Protein AF-A0A8J6PET0-F1 (afdb_monomer)

Nearest PDB structures (foldseek):
  4apv-assembly1_A-2  TM=6.797E-01  e=2.234E-02  Klebsiella pneumoniae
  4gs3-assembly1_A  TM=6.530E-01  e=1.991E-02  Caldanaerobacter subterraneus subsp. tengcongensis MB4
  7d8j-assembly1_B-2  TM=6.539E-01  e=3.977E-02  Staphylococcus aureus subsp. aureus ED98
  3f2b-assembly1_A  TM=6.670E-01  e=6.684E-02  Geobacillus kaustophilus
  8ouw-assembly1_5  TM=5.303E-01  e=2.244E-01  Caenorhabditis elegans

Radius of gyration: 11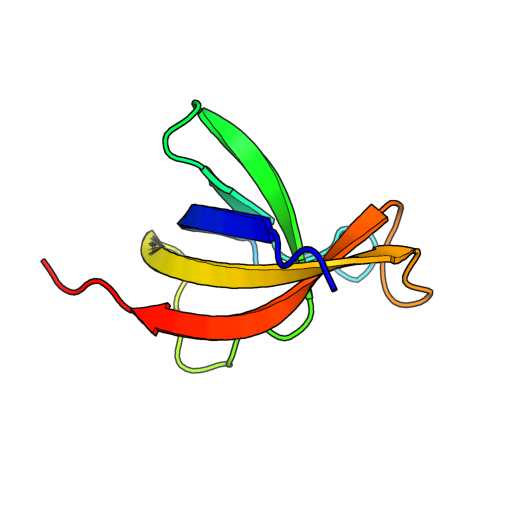.05 Å; Cα contacts (8 Å, |Δi|>4): 164; chains: 1; bounding box: 27×30×26 Å

Secondary structure (DSSP, 8-state):
---EEEEEEEEE---SSSPPEEEETTS-EEEEE---TTPPTT-EEEEEEEEEE-SSSSSEEEEEEEEEE---

Organism: NCBI:txid2767425

Sequence (72 aa):
MNSTEITGVYVSRGNAVDCPQIRGDDGQLHSVIGVSSDIAIGDRIRVSGHYAVSTRCRGQALVVEEQQKLQK

Solvent-accessible surface area (backbone atoms only — not comparable to full-atom values): 4081 Å² total; per-residue (Å²): 135,85,69,48,73,48,47,28,32,31,72,42,84,43,75,72,51,46,43,21,30,29,36,31,79,87,71,45,81,42,39,35,40,73,77,59,88,88,64,50,75,72,39,37,34,36,37,30,26,41,79,43,77,49,93,69,25,67,58,68,26,34,40,48,73,46,75,44,80,56,83,131

Structure (mmCIF, N/CA/C/O backbone):
data_AF-A0A8J6PET0-F1
#
_entry.id   AF-A0A8J6PET0-F1
#
loop_
_atom_site.group_PDB
_atom_site.id
_atom_site.type_symbol
_atom_site.label_atom_id
_atom_site.label_alt_id
_atom_site.label_comp_id
_atom_site.label_asym_id
_atom_site.label_entity_id
_atom_site.label_seq_id
_atom_site.pdbx_PDB_ins_code
_atom_site.Cartn_x
_atom_site.Cartn_y
_atom_site.Cartn_z
_atom_site.occupancy
_atom_site.B_iso_or_equiv
_atom_site.auth_seq_id
_atom_site.auth_comp_id
_atom_site.auth_asym_id
_atom_site.auth_atom_id
_atom_site.pdbx_PDB_model_num
ATOM 1 N N . MET A 1 1 ? 1.810 21.429 -4.030 1.00 53.16 1 MET A N 1
ATOM 2 C CA . MET A 1 1 ? 2.102 20.030 -4.407 1.00 53.16 1 MET A CA 1
ATOM 3 C C . MET A 1 1 ? 0.793 19.273 -4.298 1.00 53.16 1 MET A C 1
ATOM 5 O O . MET A 1 1 ? 0.174 19.354 -3.247 1.00 53.16 1 MET A O 1
ATOM 9 N N . ASN A 1 2 ? 0.314 18.657 -5.379 1.00 68.50 2 ASN A N 1
ATOM 10 C CA . ASN A 1 2 ? -0.973 17.958 -5.368 1.00 68.50 2 ASN A CA 1
ATOM 11 C C . ASN A 1 2 ? -0.751 16.542 -4.828 1.00 68.50 2 ASN A C 1
ATOM 13 O O . ASN A 1 2 ? -0.248 15.686 -5.553 1.00 68.50 2 ASN A O 1
ATOM 17 N N . SER A 1 3 ? -1.076 16.330 -3.554 1.00 80.81 3 SER A N 1
ATOM 18 C CA . SER A 1 3 ? -1.114 14.998 -2.950 1.00 80.81 3 SER A CA 1
ATOM 19 C C . SER A 1 3 ? -2.353 14.254 -3.459 1.00 80.81 3 SER A C 1
ATOM 21 O O . SER A 1 3 ? -3.443 14.822 -3.526 1.00 80.81 3 SER A O 1
ATOM 23 N N . THR A 1 4 ? -2.166 13.010 -3.893 1.00 92.62 4 THR A N 1
ATOM 24 C CA . THR A 1 4 ? -3.238 12.082 -4.257 1.00 92.62 4 THR A CA 1
ATOM 25 C C . THR A 1 4 ? -3.553 11.209 -3.061 1.00 92.62 4 THR A C 1
ATOM 27 O O . THR A 1 4 ? -2.650 10.707 -2.396 1.00 92.62 4 THR A O 1
ATOM 30 N N . GLU A 1 5 ? -4.838 10.989 -2.831 1.00 94.56 5 GLU A N 1
ATOM 31 C CA . GLU A 1 5 ? -5.331 10.176 -1.736 1.00 94.56 5 GLU A CA 1
ATOM 32 C C . GLU A 1 5 ? -6.118 8.977 -2.257 1.00 94.56 5 GLU A C 1
ATOM 34 O O . GLU A 1 5 ? -6.926 9.101 -3.178 1.00 94.56 5 GLU A O 1
ATOM 39 N N . ILE A 1 6 ? -5.887 7.817 -1.645 1.00 94.69 6 ILE A N 1
ATOM 40 C CA . ILE A 1 6 ? -6.535 6.556 -1.989 1.00 94.69 6 ILE A CA 1
ATOM 41 C C . ILE A 1 6 ? -7.032 5.910 -0.703 1.00 94.69 6 ILE A C 1
ATOM 43 O O . ILE A 1 6 ? -6.272 5.698 0.240 1.00 94.69 6 ILE A O 1
ATOM 47 N N . THR A 1 7 ? -8.314 5.559 -0.679 1.00 96.38 7 THR A N 1
ATOM 48 C CA . THR A 1 7 ? -8.896 4.721 0.372 1.00 96.38 7 THR A CA 1
ATOM 49 C C . THR A 1 7 ? -9.286 3.382 -0.226 1.00 96.38 7 THR A C 1
ATOM 51 O O . THR A 1 7 ? -9.867 3.329 -1.312 1.00 96.38 7 THR A O 1
ATOM 54 N N . GLY A 1 8 ? -8.938 2.297 0.459 1.00 96.00 8 GLY A N 1
ATOM 55 C CA . GLY A 1 8 ? -9.180 0.962 -0.061 1.00 96.00 8 GLY A CA 1
ATOM 56 C C . GLY A 1 8 ? -8.679 -0.153 0.843 1.00 96.00 8 GLY A C 1
ATOM 57 O O . GLY A 1 8 ? -8.341 0.060 2.005 1.00 96.00 8 GLY A O 1
ATOM 58 N N . VAL A 1 9 ? -8.649 -1.366 0.302 1.00 96.75 9 VAL A N 1
ATOM 59 C CA . VAL A 1 9 ? -8.146 -2.562 0.988 1.00 96.75 9 VAL A CA 1
ATOM 60 C C . VAL A 1 9 ? -6.753 -2.890 0.476 1.00 96.75 9 VAL A C 1
ATOM 62 O O . VAL A 1 9 ? -6.540 -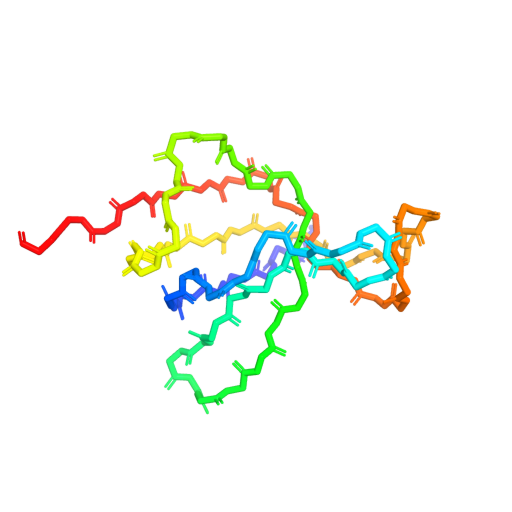2.964 -0.733 1.00 96.75 9 VAL A O 1
ATOM 65 N N . TYR A 1 10 ? -5.804 -3.119 1.375 1.00 95.69 10 TYR A N 1
ATOM 66 C CA . TYR A 1 10 ? -4.474 -3.583 1.003 1.00 95.69 10 TYR A CA 1
ATOM 67 C C . TYR A 1 10 ? -4.545 -5.046 0.564 1.00 95.69 10 TYR A C 1
ATOM 69 O O . TYR A 1 10 ? -4.900 -5.916 1.353 1.00 95.69 10 TYR A O 1
ATOM 77 N N . VAL A 1 11 ? -4.257 -5.334 -0.705 1.00 95.81 11 VAL A N 1
ATOM 78 C CA . VAL A 1 11 ? -4.527 -6.656 -1.306 1.00 95.81 11 VAL A CA 1
ATOM 79 C C . VAL A 1 11 ? -3.268 -7.439 -1.663 1.00 95.81 11 VAL A C 1
ATOM 81 O O . VAL A 1 11 ? -3.336 -8.656 -1.805 1.00 95.81 11 VAL A O 1
ATOM 84 N N . SER A 1 12 ? -2.117 -6.778 -1.793 1.00 93.19 12 SER A N 1
ATOM 85 C CA . SER A 1 12 ? -0.864 -7.437 -2.169 1.00 93.19 12 SER A CA 1
ATOM 86 C C . SER A 1 12 ? 0.345 -6.717 -1.586 1.00 93.19 12 SER A C 1
ATOM 88 O O . SER A 1 12 ? 0.403 -5.490 -1.605 1.00 93.19 12 SER A O 1
ATOM 90 N N . ARG A 1 13 ? 1.344 -7.489 -1.139 1.00 89.06 13 ARG A N 1
ATOM 91 C CA . ARG A 1 13 ? 2.671 -6.985 -0.737 1.00 89.06 13 ARG A CA 1
ATOM 92 C C . ARG A 1 13 ? 3.629 -6.784 -1.917 1.00 89.06 13 ARG A C 1
ATOM 94 O O . ARG A 1 13 ? 4.762 -6.362 -1.708 1.00 89.06 13 ARG A O 1
ATOM 101 N N . GLY A 1 14 ? 3.185 -7.077 -3.139 1.00 86.75 14 GLY A N 1
ATOM 102 C CA . GLY A 1 14 ? 4.054 -7.125 -4.309 1.00 86.75 14 GLY A CA 1
ATOM 103 C C . GLY A 1 14 ? 4.930 -8.382 -4.334 1.00 86.75 14 GLY A C 1
ATOM 104 O O . GLY A 1 14 ? 4.982 -9.154 -3.375 1.00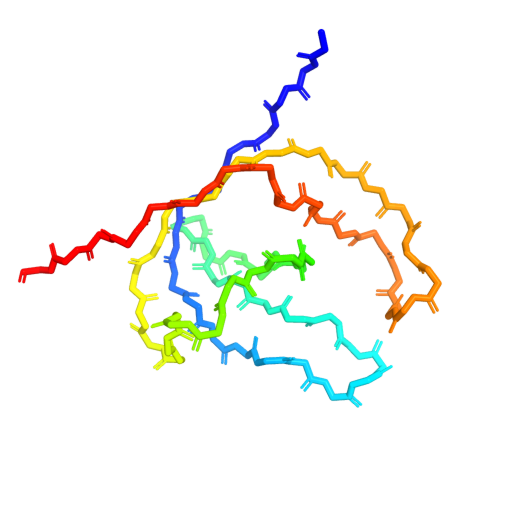 86.75 14 GLY A O 1
ATOM 105 N N . ASN A 1 15 ? 5.610 -8.605 -5.455 1.00 84.25 15 ASN A N 1
ATOM 106 C CA . ASN A 1 15 ? 6.456 -9.784 -5.710 1.00 84.25 15 ASN A CA 1
ATOM 107 C C . ASN A 1 15 ? 7.850 -9.389 -6.244 1.00 84.25 15 ASN A C 1
ATOM 109 O O . ASN A 1 15 ? 8.448 -10.125 -7.025 1.00 84.25 15 ASN A O 1
ATOM 113 N N . ALA A 1 16 ? 8.345 -8.205 -5.860 1.00 75.94 16 ALA A N 1
ATOM 114 C CA . ALA A 1 16 ? 9.566 -7.554 -6.363 1.00 75.94 16 ALA A CA 1
ATOM 115 C C . ALA A 1 16 ? 9.543 -7.124 -7.846 1.00 75.94 16 ALA A C 1
ATOM 117 O O . ALA A 1 16 ? 10.389 -6.334 -8.257 1.00 75.94 16 ALA A O 1
ATOM 118 N N . VAL A 1 17 ? 8.568 -7.578 -8.638 1.00 83.44 17 VAL A N 1
ATOM 119 C CA . VAL A 1 17 ? 8.285 -7.043 -9.978 1.00 83.44 17 VAL A CA 1
ATOM 120 C C . VAL A 1 17 ? 7.112 -6.076 -9.902 1.00 83.44 17 VAL A C 1
ATOM 122 O O . VAL A 1 17 ? 7.203 -4.953 -10.386 1.00 83.44 17 VAL A O 1
ATOM 125 N N . ASP A 1 18 ? 6.038 -6.491 -9.246 1.00 86.50 18 ASP A N 1
ATOM 126 C CA . ASP A 1 18 ? 4.845 -5.700 -8.998 1.00 86.50 18 ASP A CA 1
ATOM 127 C C . ASP A 1 18 ? 4.965 -5.001 -7.644 1.00 86.50 18 ASP A C 1
ATOM 129 O O . ASP A 1 18 ? 5.395 -5.601 -6.650 1.00 86.50 18 ASP A O 1
ATOM 133 N N . CYS A 1 19 ? 4.594 -3.719 -7.605 1.00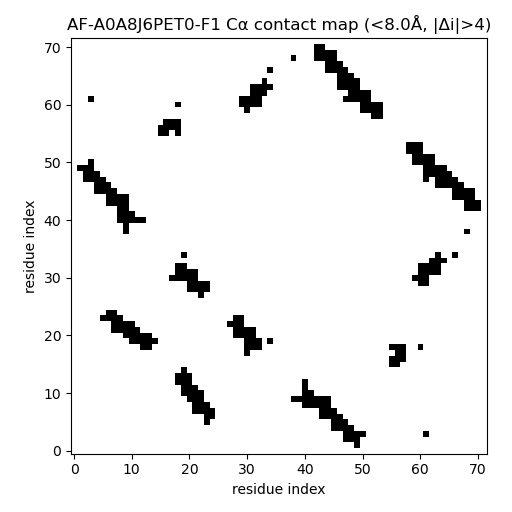 91.56 19 CYS A N 1
ATOM 134 C CA . CYS A 1 19 ? 4.534 -2.975 -6.353 1.00 91.56 19 CYS A CA 1
ATOM 135 C C . CYS A 1 19 ? 3.441 -3.572 -5.451 1.00 91.56 19 CYS A C 1
ATOM 137 O O . CYS A 1 19 ? 2.506 -4.202 -5.954 1.00 91.56 19 CYS A O 1
ATOM 139 N N . PRO A 1 20 ? 3.502 -3.337 -4.132 1.00 93.38 20 PRO A N 1
ATOM 140 C CA . PRO A 1 20 ? 2.336 -3.497 -3.277 1.00 93.38 20 PRO A CA 1
ATOM 141 C C . PRO A 1 20 ? 1.095 -2.816 -3.861 1.00 93.38 20 PRO A C 1
ATOM 143 O O . PRO A 1 20 ? 1.209 -1.804 -4.553 1.00 93.38 20 PRO A O 1
ATOM 146 N N . GLN A 1 21 ? -0.092 -3.361 -3.592 1.00 95.25 21 GLN A N 1
ATOM 147 C CA . GLN A 1 21 ? -1.327 -2.876 -4.211 1.00 95.25 21 GLN A CA 1
ATOM 148 C C . GLN A 1 21 ? -2.446 -2.660 -3.200 1.00 95.25 21 GLN A C 1
ATOM 150 O O . GLN A 1 21 ? -2.663 -3.472 -2.295 1.00 95.25 21 GLN A O 1
ATOM 155 N N . ILE A 1 22 ? -3.203 -1.589 -3.425 1.00 96.06 22 ILE A N 1
ATOM 156 C CA . ILE A 1 22 ? -4.456 -1.280 -2.744 1.00 96.06 22 ILE A CA 1
ATOM 157 C C . ILE A 1 22 ? -5.582 -1.404 -3.761 1.00 96.06 22 ILE A C 1
ATOM 159 O O . ILE A 1 22 ? -5.516 -0.829 -4.844 1.00 96.06 22 ILE A O 1
ATOM 163 N N . ARG A 1 23 ? -6.638 -2.130 -3.405 1.00 97.00 23 ARG A N 1
ATOM 164 C CA . ARG A 1 23 ? -7.901 -2.064 -4.129 1.00 97.00 23 ARG A CA 1
ATOM 165 C C . ARG A 1 23 ? -8.691 -0.876 -3.607 1.00 97.00 23 ARG A C 1
ATOM 167 O O . ARG A 1 23 ? -9.180 -0.935 -2.479 1.00 97.00 23 ARG A O 1
ATOM 174 N N . GLY A 1 24 ? -8.767 0.180 -4.407 1.00 95.75 24 GLY A N 1
ATOM 175 C CA . GLY A 1 24 ? -9.497 1.393 -4.072 1.00 95.75 24 GLY A CA 1
ATOM 176 C C . GLY A 1 24 ? -10.999 1.149 -3.962 1.00 95.75 24 GLY A C 1
ATOM 177 O O . GLY A 1 24 ? -11.535 0.157 -4.466 1.00 95.75 24 GLY A O 1
ATOM 178 N N . ASP A 1 25 ? -11.688 2.081 -3.311 1.00 94.44 25 ASP A N 1
ATOM 179 C CA . ASP A 1 25 ? -13.155 2.098 -3.247 1.00 94.44 25 ASP A CA 1
ATOM 180 C C . ASP A 1 25 ? -13.813 2.336 -4.617 1.00 94.44 25 ASP A C 1
ATOM 182 O O . ASP A 1 25 ? -14.975 1.994 -4.820 1.00 94.44 25 ASP A O 1
ATOM 186 N N . ASP A 1 26 ? -13.044 2.853 -5.578 1.00 92.75 26 ASP A N 1
ATOM 187 C CA . ASP A 1 26 ? -13.386 2.926 -7.002 1.00 92.75 26 ASP A CA 1
ATOM 188 C C . ASP A 1 26 ? -13.355 1.556 -7.710 1.00 92.75 26 ASP A C 1
ATOM 190 O O . ASP A 1 26 ? -13.710 1.442 -8.884 1.00 92.75 26 ASP A O 1
ATOM 194 N N . GLY A 1 27 ? -12.924 0.504 -7.009 1.00 93.69 27 GLY A N 1
ATOM 195 C CA . GLY A 1 27 ? -12.780 -0.849 -7.527 1.00 93.69 27 GLY A CA 1
ATOM 196 C C . GLY A 1 27 ? -11.494 -1.095 -8.319 1.00 93.69 27 GLY A C 1
ATOM 197 O O . GLY A 1 27 ? -11.273 -2.244 -8.715 1.00 93.69 27 GLY A O 1
ATOM 198 N N . GLN A 1 28 ? -10.648 -0.079 -8.521 1.00 95.00 28 GLN A N 1
ATOM 199 C CA . GLN A 1 28 ? -9.388 -0.192 -9.255 1.00 95.00 28 GLN A CA 1
ATOM 200 C C . GLN A 1 28 ? -8.237 -0.641 -8.349 1.00 95.00 28 GLN A C 1
ATOM 202 O O . GLN A 1 28 ? -8.281 -0.510 -7.125 1.00 95.00 28 GLN A O 1
ATOM 207 N N . LEU A 1 29 ? -7.194 -1.209 -8.960 1.00 94.31 29 LEU A N 1
ATOM 208 C CA . LEU A 1 29 ? -5.957 -1.558 -8.268 1.00 94.31 29 LEU A CA 1
ATOM 209 C C . LEU A 1 29 ? -4.946 -0.431 -8.428 1.00 94.31 29 LEU A C 1
ATOM 211 O O . LEU A 1 29 ? -4.573 -0.073 -9.542 1.00 94.31 29 LEU A O 1
ATOM 215 N N . HIS A 1 30 ? -4.465 0.063 -7.298 1.00 94.31 30 HIS A N 1
ATOM 216 C CA . HIS A 1 30 ? -3.492 1.137 -7.217 1.00 94.31 30 HIS A CA 1
ATOM 217 C C . HIS A 1 30 ? -2.182 0.595 -6.664 1.00 94.31 30 HIS A C 1
ATOM 219 O O . HIS A 1 30 ? -2.140 0.050 -5.558 1.00 94.31 30 HIS A O 1
ATOM 225 N N . SER A 1 31 ? -1.112 0.734 -7.441 1.00 95.00 31 SER A N 1
ATOM 226 C CA . SER A 1 31 ? 0.245 0.396 -7.010 1.00 95.00 31 SER A CA 1
ATOM 227 C C . SER A 1 31 ? 0.747 1.434 -6.012 1.00 95.00 31 SER A C 1
ATOM 229 O O . SER A 1 31 ? 0.674 2.633 -6.278 1.00 95.00 31 SER A O 1
ATOM 231 N N . VAL A 1 32 ? 1.290 0.984 -4.885 1.00 94.25 32 VAL A N 1
ATOM 232 C CA . VAL A 1 32 ? 1.763 1.840 -3.794 1.00 94.25 32 VAL A CA 1
ATOM 233 C C . VAL A 1 32 ? 3.138 1.406 -3.292 1.00 94.25 32 VAL A C 1
ATOM 235 O O . VAL A 1 32 ? 3.509 0.236 -3.373 1.00 94.25 32 VAL A O 1
ATOM 238 N N . ILE A 1 33 ? 3.914 2.350 -2.763 1.00 92.19 33 ILE A N 1
ATOM 239 C CA . ILE A 1 33 ? 5.252 2.117 -2.208 1.00 92.19 33 ILE A CA 1
ATOM 240 C C . ILE A 1 33 ? 5.352 2.823 -0.866 1.00 92.19 33 ILE A C 1
ATOM 242 O O . ILE A 1 33 ? 4.910 3.956 -0.737 1.00 92.19 33 ILE A O 1
ATOM 246 N N . GLY A 1 34 ? 5.986 2.177 0.113 1.00 90.31 34 GLY A N 1
ATOM 247 C CA . GLY A 1 34 ? 6.183 2.770 1.438 1.00 90.31 34 GLY A CA 1
ATOM 248 C C . GLY A 1 34 ? 5.053 2.475 2.421 1.00 90.31 34 GLY A C 1
ATOM 249 O O . GLY A 1 34 ? 5.022 3.074 3.487 1.00 90.31 34 GLY A O 1
ATOM 250 N N . VAL A 1 35 ? 4.162 1.529 2.098 1.00 91.94 35 VAL A N 1
ATOM 251 C CA . VAL A 1 35 ? 3.197 1.012 3.076 1.00 91.94 35 VAL A CA 1
ATOM 252 C C . VAL A 1 35 ? 3.958 0.323 4.208 1.00 91.94 35 VAL A C 1
ATOM 254 O O . VAL A 1 35 ? 4.812 -0.534 3.962 1.00 91.94 35 VAL A O 1
ATOM 257 N N . SER A 1 36 ? 3.654 0.708 5.442 1.00 90.94 36 SER A N 1
ATOM 258 C CA . SER A 1 36 ? 4.310 0.181 6.634 1.00 90.94 36 SER A CA 1
ATOM 259 C C . SER A 1 36 ? 3.992 -1.299 6.861 1.00 90.94 36 SER A C 1
ATOM 261 O O . SER A 1 36 ? 2.958 -1.826 6.443 1.00 90.94 36 SER A O 1
ATOM 263 N N . SER A 1 37 ? 4.906 -1.989 7.539 1.00 89.25 37 SER A N 1
ATOM 264 C CA . SER A 1 37 ? 4.852 -3.435 7.764 1.00 89.25 37 SER A CA 1
ATOM 265 C C . SER A 1 37 ? 3.759 -3.886 8.741 1.00 89.25 37 SER A C 1
ATOM 267 O O . SER A 1 37 ? 3.420 -5.072 8.746 1.00 89.25 37 SER A O 1
ATOM 269 N N . ASP A 1 38 ? 3.198 -2.970 9.535 1.00 91.00 38 ASP A N 1
ATOM 270 C CA . ASP A 1 38 ? 2.055 -3.201 10.430 1.00 91.00 38 ASP A CA 1
ATOM 271 C C . ASP A 1 38 ? 0.716 -3.312 9.683 1.00 91.00 38 ASP A C 1
ATOM 273 O O . ASP A 1 38 ? -0.265 -3.803 10.247 1.00 91.00 38 ASP A O 1
ATOM 277 N N . ILE A 1 39 ? 0.679 -2.919 8.406 1.00 92.38 39 ILE A N 1
ATOM 278 C CA . ILE A 1 39 ? -0.482 -3.112 7.541 1.00 92.38 39 ILE A CA 1
ATOM 279 C C . ILE A 1 39 ? -0.467 -4.531 6.959 1.00 92.38 39 ILE A C 1
ATOM 281 O O . ILE A 1 39 ? 0.427 -4.947 6.210 1.00 92.38 39 ILE A O 1
ATOM 285 N N . ALA A 1 40 ? -1.497 -5.297 7.301 1.00 93.56 40 ALA A N 1
ATOM 286 C CA . ALA A 1 40 ? -1.722 -6.642 6.804 1.00 93.56 40 ALA A CA 1
ATOM 287 C C . ALA A 1 40 ? -2.555 -6.630 5.517 1.00 93.56 40 ALA A C 1
ATOM 289 O O . ALA A 1 40 ? -3.357 -5.731 5.265 1.00 93.56 40 ALA A O 1
ATOM 290 N N . ILE A 1 41 ? -2.386 -7.665 4.690 1.00 94.25 41 ILE A N 1
ATOM 291 C CA . ILE A 1 41 ? -3.291 -7.892 3.558 1.00 94.25 41 ILE A CA 1
ATOM 292 C C . ILE A 1 41 ? -4.704 -8.115 4.115 1.00 94.25 41 ILE A C 1
ATOM 294 O O . ILE A 1 41 ? -4.885 -8.887 5.054 1.00 94.25 41 ILE A O 1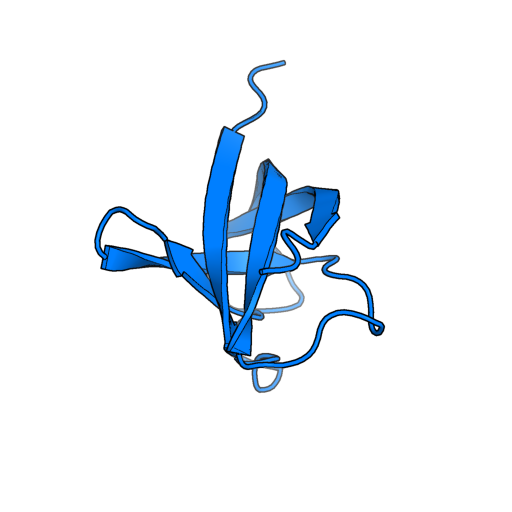
ATOM 298 N N . GLY A 1 42 ? -5.689 -7.440 3.531 1.00 94.81 42 GLY A N 1
ATOM 299 C CA . GLY A 1 42 ? -7.072 -7.397 3.999 1.00 94.81 42 GLY A CA 1
ATOM 300 C C . GLY A 1 42 ? -7.391 -6.180 4.867 1.00 94.81 42 GLY A C 1
ATOM 301 O O . GLY A 1 42 ? -8.570 -5.868 5.037 1.00 94.81 42 GLY A O 1
ATOM 302 N N . ASP A 1 43 ? -6.384 -5.452 5.363 1.00 95.06 43 ASP A N 1
ATOM 303 C CA . ASP A 1 43 ? -6.625 -4.217 6.104 1.00 95.06 43 ASP A CA 1
ATOM 304 C C . ASP A 1 43 ? -7.186 -3.136 5.187 1.00 95.06 43 ASP A C 1
ATOM 306 O O . ASP A 1 43 ? -6.702 -2.905 4.074 1.00 95.06 43 ASP A O 1
ATOM 310 N N . ARG A 1 44 ? -8.194 -2.427 5.692 1.00 95.62 44 ARG A N 1
ATOM 311 C CA . ARG A 1 44 ? -8.687 -1.210 5.063 1.00 95.62 44 ARG A CA 1
ATOM 312 C C . ARG A 1 44 ? -7.825 -0.040 5.514 1.00 95.62 44 ARG A C 1
ATOM 314 O O . ARG A 1 44 ? -7.654 0.184 6.711 1.00 95.62 44 ARG A O 1
ATOM 321 N N . ILE A 1 45 ? -7.279 0.698 4.560 1.00 95.69 45 ILE A N 1
ATOM 322 C CA . ILE A 1 45 ? -6.367 1.808 4.815 1.00 95.69 45 ILE A CA 1
ATOM 323 C C . ILE A 1 45 ? -6.716 3.008 3.940 1.00 95.69 45 ILE A C 1
ATOM 325 O O . ILE A 1 45 ? -7.280 2.870 2.852 1.00 95.69 45 ILE A O 1
ATOM 329 N N . ARG A 1 46 ? -6.345 4.187 4.424 1.00 95.88 46 ARG A N 1
ATOM 330 C CA . ARG A 1 46 ? -6.277 5.430 3.662 1.00 95.88 46 ARG A CA 1
ATOM 331 C C . ARG A 1 46 ? -4.809 5.799 3.522 1.00 95.88 46 ARG A C 1
ATOM 333 O O . ARG A 1 46 ? -4.099 5.805 4.524 1.00 95.88 46 ARG A O 1
ATOM 340 N N . VAL A 1 47 ? -4.360 6.075 2.307 1.00 95.56 47 VAL A N 1
ATOM 341 C CA . VAL A 1 47 ? -2.992 6.516 2.019 1.00 95.56 47 VAL A CA 1
ATOM 342 C C . VAL A 1 47 ? -3.021 7.809 1.221 1.00 95.56 47 VAL A C 1
ATOM 344 O O . VAL A 1 47 ? -3.894 7.989 0.372 1.00 95.56 47 VAL A O 1
ATOM 347 N N . SER A 1 48 ? -2.067 8.694 1.475 1.00 95.75 48 SER A N 1
ATOM 348 C CA . SER A 1 48 ? -1.852 9.911 0.697 1.00 95.75 48 SER A CA 1
ATOM 349 C C . SER A 1 48 ? -0.390 10.008 0.265 1.00 95.75 48 SER A C 1
ATOM 351 O O . SER A 1 48 ? 0.502 9.432 0.895 1.00 95.75 48 SER A O 1
ATOM 353 N N . GLY A 1 49 ? -0.141 10.693 -0.848 1.00 95.00 49 GLY A N 1
ATOM 354 C CA . GLY A 1 49 ? 1.211 10.912 -1.348 1.00 95.00 49 GLY A CA 1
ATOM 355 C C . GLY A 1 49 ? 1.243 11.347 -2.804 1.00 95.00 49 GLY A C 1
ATOM 356 O O . GLY A 1 49 ? 0.327 12.009 -3.285 1.00 95.00 49 GLY A O 1
ATOM 357 N N . HIS A 1 50 ? 2.284 10.977 -3.541 1.00 93.81 50 HIS A N 1
ATOM 358 C CA . HIS A 1 50 ? 2.453 11.408 -4.930 1.00 93.81 50 HIS A CA 1
ATOM 359 C C . HIS A 1 50 ? 2.839 10.254 -5.852 1.00 93.81 50 HIS A C 1
ATOM 361 O O . HIS A 1 50 ? 3.517 9.307 -5.457 1.00 93.81 50 HIS A O 1
ATOM 367 N N . TYR A 1 51 ? 2.412 10.327 -7.111 1.00 92.75 51 TYR A N 1
ATOM 368 C CA . TYR A 1 51 ? 2.791 9.328 -8.101 1.00 92.75 51 TYR A CA 1
ATOM 369 C C . TYR A 1 51 ? 4.227 9.536 -8.577 1.00 92.75 51 TYR A C 1
ATOM 3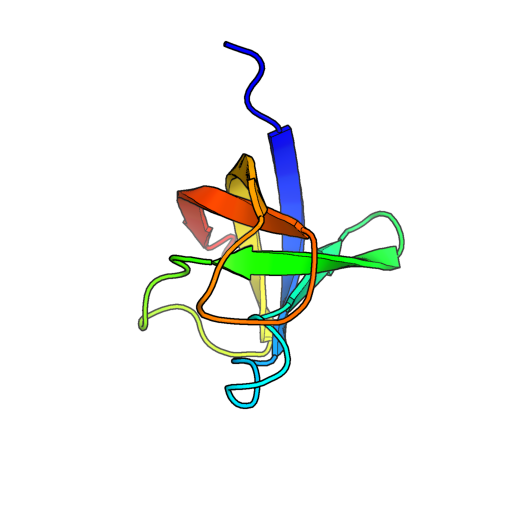71 O O . TYR A 1 51 ? 4.590 10.617 -9.041 1.00 92.75 51 TYR A O 1
ATOM 379 N N . ALA A 1 52 ? 5.017 8.469 -8.546 1.00 90.44 52 ALA A N 1
ATOM 380 C CA . ALA A 1 52 ? 6.360 8.437 -9.102 1.00 90.44 52 ALA A CA 1
ATOM 381 C C . ALA A 1 52 ? 6.600 7.127 -9.857 1.00 90.44 52 ALA A C 1
ATOM 383 O O . ALA A 1 52 ? 5.957 6.106 -9.605 1.00 90.44 52 ALA A O 1
ATOM 384 N N . VAL A 1 53 ? 7.547 7.150 -10.793 1.00 87.31 53 VAL A N 1
ATOM 385 C CA . VAL A 1 53 ? 8.078 5.922 -11.391 1.00 87.31 53 VAL A CA 1
ATOM 386 C C . VAL A 1 53 ? 9.164 5.402 -10.463 1.00 87.31 53 VAL A C 1
ATOM 388 O O . VAL A 1 53 ? 10.135 6.103 -10.183 1.00 87.31 53 VAL A O 1
ATOM 391 N N . SER A 1 54 ? 8.990 4.181 -9.967 1.00 79.19 54 SER A N 1
ATOM 392 C CA . SER A 1 54 ? 9.976 3.552 -9.095 1.00 79.19 54 SER A CA 1
ATOM 393 C C . SER A 1 54 ? 10.887 2.623 -9.877 1.00 79.19 54 SER A C 1
ATOM 395 O O . SER A 1 54 ? 10.470 1.976 -10.830 1.00 79.19 54 SER A O 1
ATOM 397 N N . THR A 1 55 ? 12.134 2.504 -9.432 1.00 82.00 55 THR A N 1
ATOM 398 C CA . THR A 1 55 ? 13.048 1.452 -9.894 1.00 82.00 55 THR A CA 1
ATOM 399 C C . THR A 1 55 ? 12.858 0.138 -9.133 1.00 82.00 55 THR A C 1
ATOM 401 O O . THR A 1 55 ? 13.449 -0.870 -9.506 1.00 82.00 55 THR A O 1
ATOM 404 N N . ARG A 1 56 ? 12.052 0.134 -8.060 1.00 78.94 56 ARG A N 1
ATOM 405 C CA . ARG A 1 56 ? 11.832 -1.040 -7.195 1.00 78.94 56 ARG A CA 1
ATOM 406 C C . ARG A 1 56 ? 10.743 -1.982 -7.699 1.00 78.94 56 ARG A C 1
ATOM 408 O O . ARG A 1 56 ? 10.666 -3.109 -7.230 1.00 78.94 56 ARG A O 1
ATOM 415 N N . CYS A 1 57 ? 9.879 -1.503 -8.583 1.00 82.88 57 CYS A N 1
ATOM 416 C CA . CYS A 1 57 ? 8.773 -2.261 -9.146 1.00 82.88 57 CYS A CA 1
ATOM 417 C C . CYS A 1 57 ? 8.319 -1.620 -10.461 1.00 82.88 57 CYS A C 1
ATOM 419 O O . CYS A 1 57 ? 8.714 -0.507 -10.802 1.00 82.88 57 CYS A O 1
ATOM 421 N N . ARG A 1 58 ? 7.521 -2.348 -11.236 1.00 86.31 58 ARG A N 1
ATOM 422 C CA . ARG A 1 58 ? 7.120 -1.973 -12.586 1.00 86.31 58 ARG A CA 1
ATOM 423 C C . ARG A 1 58 ? 6.060 -0.871 -12.572 1.00 86.31 58 ARG A C 1
ATOM 425 O O . ARG A 1 58 ? 4.985 -1.040 -12.006 1.00 86.31 58 ARG A O 1
ATOM 432 N N . GLY A 1 59 ? 6.329 0.194 -13.324 1.00 86.31 59 GLY A N 1
ATOM 433 C CA . GLY A 1 59 ? 5.351 1.232 -13.646 1.00 86.31 59 GLY A CA 1
ATOM 434 C C . GLY A 1 59 ? 5.308 2.390 -12.649 1.00 86.31 59 GLY A C 1
ATOM 435 O O . GLY A 1 59 ? 6.239 2.618 -11.876 1.00 86.31 59 GLY A O 1
ATOM 436 N N . GLN A 1 60 ? 4.228 3.165 -12.731 1.00 90.00 60 GLN A N 1
ATOM 437 C CA . GLN A 1 60 ? 3.957 4.273 -11.821 1.00 90.00 60 GLN A CA 1
ATOM 438 C C . GLN A 1 60 ? 3.281 3.743 -10.553 1.00 90.00 60 GLN A C 1
ATOM 440 O O . GLN A 1 60 ? 2.386 2.900 -10.625 1.00 90.00 60 GLN A O 1
ATOM 445 N N . ALA A 1 61 ? 3.702 4.247 -9.398 1.00 93.06 61 ALA A N 1
ATOM 446 C CA . ALA A 1 61 ? 3.121 3.906 -8.108 1.00 93.06 61 ALA A CA 1
ATOM 447 C C . ALA A 1 61 ? 2.983 5.152 -7.234 1.00 93.06 61 ALA A C 1
ATOM 449 O O . ALA A 1 61 ? 3.745 6.111 -7.378 1.00 93.06 61 ALA A O 1
ATOM 450 N N . LEU A 1 62 ? 2.010 5.131 -6.327 1.00 94.25 62 LEU A N 1
ATOM 451 C CA . LEU A 1 62 ? 1.860 6.153 -5.305 1.00 94.25 62 LEU A CA 1
ATOM 452 C C . LEU A 1 62 ? 2.918 5.925 -4.221 1.00 94.25 62 LEU A C 1
ATOM 454 O O . LEU A 1 62 ? 2.911 4.903 -3.532 1.00 94.25 62 LEU A O 1
ATOM 458 N N . VAL A 1 63 ? 3.836 6.872 -4.072 1.00 94.31 63 VAL A N 1
ATOM 459 C CA . VAL A 1 63 ? 4.761 6.913 -2.941 1.00 94.31 63 VAL A CA 1
ATOM 460 C C . VAL A 1 63 ? 3.977 7.431 -1.747 1.00 94.31 63 VAL A C 1
ATOM 462 O O . VAL A 1 63 ? 3.534 8.576 -1.754 1.00 94.31 63 VAL A O 1
ATOM 465 N N . VAL A 1 64 ? 3.773 6.564 -0.760 1.00 94.62 64 VAL A N 1
ATOM 466 C 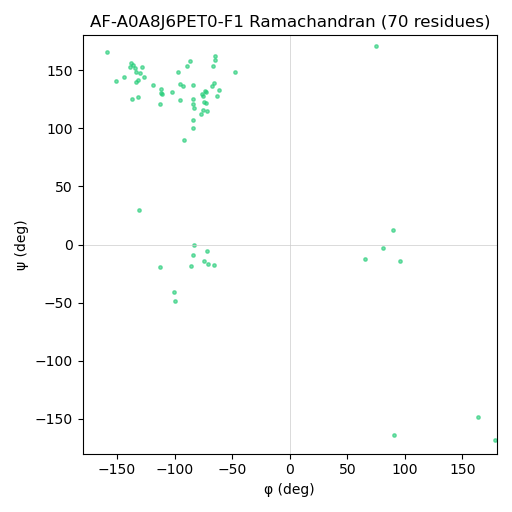CA . VAL A 1 64 ? 2.999 6.855 0.445 1.00 94.62 64 VAL A CA 1
ATOM 467 C C . VAL A 1 64 ? 3.801 7.796 1.338 1.00 94.62 64 VAL A C 1
ATOM 469 O O . VAL A 1 64 ? 4.921 7.480 1.737 1.00 94.62 64 VAL A O 1
ATOM 472 N N . GLU A 1 65 ? 3.212 8.948 1.639 1.00 94.94 65 GLU A N 1
ATOM 473 C CA . GLU A 1 65 ? 3.734 9.940 2.582 1.00 94.94 65 GLU A CA 1
ATOM 474 C C . GLU A 1 65 ? 3.014 9.823 3.926 1.00 94.94 65 GLU A C 1
ATOM 476 O O . GLU A 1 65 ? 3.654 9.839 4.976 1.00 94.94 65 GLU A O 1
ATOM 481 N N . GLU A 1 66 ? 1.696 9.617 3.892 1.00 94.25 66 GLU A N 1
ATOM 482 C CA . GLU A 1 66 ? 0.892 9.340 5.077 1.0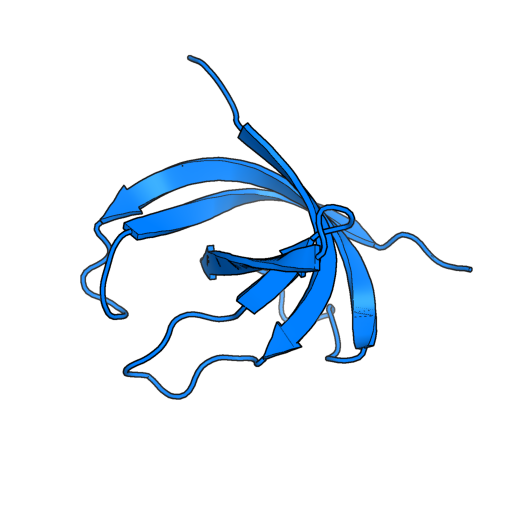0 94.25 66 GLU A CA 1
ATOM 483 C C . GLU A 1 66 ? 0.011 8.114 4.857 1.00 94.25 66 GLU A C 1
ATOM 485 O O . GLU A 1 66 ? -0.478 7.839 3.758 1.00 94.25 66 GLU A O 1
ATOM 490 N N . GLN A 1 67 ? -0.222 7.377 5.938 1.00 94.00 67 GLN A N 1
ATOM 491 C CA . GLN A 1 67 ? -1.111 6.229 5.939 1.00 94.00 67 GLN A CA 1
ATOM 492 C C . GLN A 1 67 ? -1.870 6.121 7.255 1.00 94.00 67 GLN A C 1
ATOM 494 O O . GLN A 1 67 ? -1.331 6.371 8.332 1.00 94.00 67 GLN A O 1
ATOM 499 N N . GLN A 1 68 ? -3.120 5.683 7.164 1.00 94.94 68 GLN A N 1
ATOM 500 C CA . GLN A 1 68 ? -3.984 5.449 8.306 1.00 94.94 68 GLN A CA 1
ATOM 501 C C . GLN A 1 68 ? -4.737 4.136 8.120 1.00 94.94 68 GLN A C 1
ATOM 503 O O . GLN A 1 68 ? -5.451 3.942 7.134 1.00 94.94 68 GLN A O 1
ATOM 508 N N . LYS A 1 69 ? -4.618 3.241 9.103 1.00 93.25 69 LYS A N 1
ATOM 509 C CA . LYS A 1 69 ? -5.445 2.038 9.177 1.00 93.25 69 LYS A CA 1
ATOM 510 C C . LYS A 1 69 ? -6.852 2.417 9.628 1.00 93.25 69 LYS A C 1
ATOM 512 O O . LYS A 1 69 ? -7.037 3.002 10.693 1.00 93.25 69 LYS A O 1
ATOM 517 N N . LEU A 1 70 ? -7.843 2.073 8.815 1.00 89.56 70 LEU A N 1
ATOM 518 C CA . LEU A 1 70 ? -9.253 2.2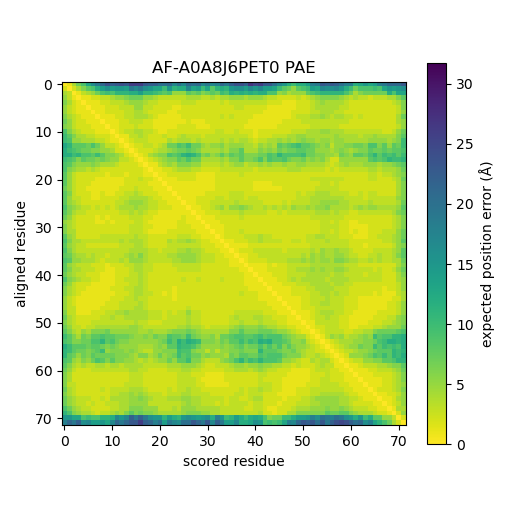59 9.124 1.00 89.56 70 LEU A CA 1
ATOM 519 C C . LEU A 1 70 ? -9.738 0.967 9.785 1.00 89.56 70 LEU A C 1
ATOM 521 O O . LEU A 1 70 ? -10.117 0.013 9.106 1.00 89.56 70 LEU A O 1
ATOM 525 N N . GLN A 1 71 ? -9.637 0.899 11.115 1.00 75.88 71 GLN A N 1
ATOM 526 C CA . GLN A 1 71 ? -10.208 -0.217 11.869 1.00 75.88 71 GLN A CA 1
ATOM 527 C C . GLN A 1 71 ? -11.736 -0.188 11.748 1.00 75.88 71 GLN A C 1
ATOM 529 O O . GLN A 1 71 ? -12.343 0.884 11.762 1.00 75.88 71 GLN A O 1
ATOM 534 N N . LYS A 1 72 ? -12.326 -1.371 11.574 1.00 55.88 72 LYS A N 1
ATOM 535 C CA . LYS A 1 72 ? -13.773 -1.574 11.601 1.00 55.88 72 LYS A CA 1
ATOM 536 C C . LYS A 1 72 ? -14.239 -1.807 13.030 1.00 55.88 72 LYS A C 1
ATOM 538 O O . LYS A 1 72 ? -13.475 -2.469 13.767 1.00 55.88 72 LYS A O 1
#

pLDDT: mean 90.21, std 8.31, range [53.16, 97.0]

Mean predicted aligned error: 4.01 Å

Foldseek 3Di:
DDKDKFWAFFAACDDQAAAGWGQGPVRDIAHEDDPDPVRDGGWTKMFIADWDQDPRYDDIHGYGPDMDTDDD